Protein AF-A0A9D8HPS8-F1 (afdb_monomer_lite)

Structure (mmCIF, N/CA/C/O backbone):
data_AF-A0A9D8HPS8-F1
#
_entry.id   AF-A0A9D8HPS8-F1
#
loop_
_atom_site.group_PDB
_atom_site.id
_atom_site.type_symbol
_atom_site.label_atom_id
_atom_site.label_alt_id
_atom_site.label_comp_id
_atom_site.label_asym_id
_atom_site.label_entity_id
_atom_site.label_seq_id
_atom_site.pdbx_PDB_ins_code
_atom_site.Cartn_x
_atom_site.Cartn_y
_atom_site.Cartn_z
_atom_site.occupancy
_atom_site.B_iso_or_equiv
_atom_site.auth_seq_id
_atom_site.auth_comp_id
_atom_site.auth_asym_id
_atom_site.auth_atom_id
_atom_site.pdbx_PDB_model_num
ATOM 1 N N . MET A 1 1 ? -29.252 -0.744 13.640 1.00 41.72 1 MET A N 1
ATOM 2 C CA . MET A 1 1 ? -28.268 -0.245 14.627 1.00 41.72 1 MET A CA 1
ATOM 3 C C . MET A 1 1 ? -26.868 -0.519 14.096 1.00 41.72 1 MET A C 1
ATOM 5 O O . MET A 1 1 ? -26.460 -1.673 14.089 1.00 41.72 1 MET A O 1
ATOM 9 N N . LYS A 1 2 ? -26.146 0.490 13.589 1.00 48.22 2 LYS A N 1
ATOM 10 C CA . LYS A 1 2 ? -24.704 0.325 13.351 1.00 48.22 2 LYS A CA 1
ATOM 11 C C . LYS A 1 2 ? -24.051 0.310 14.731 1.00 48.22 2 LYS A C 1
ATOM 13 O O . LYS A 1 2 ? -24.255 1.256 15.484 1.00 48.22 2 LYS A O 1
ATOM 18 N N . LYS A 1 3 ? -23.348 -0.772 15.090 1.00 55.25 3 LYS A N 1
ATOM 19 C CA . LYS A 1 3 ? -22.430 -0.733 16.236 1.00 55.25 3 LYS A CA 1
ATOM 20 C C . LYS A 1 3 ? -21.542 0.490 16.013 1.00 55.25 3 LYS A C 1
ATOM 22 O O . LYS A 1 3 ? -20.964 0.602 14.932 1.00 55.25 3 LYS A O 1
ATOM 2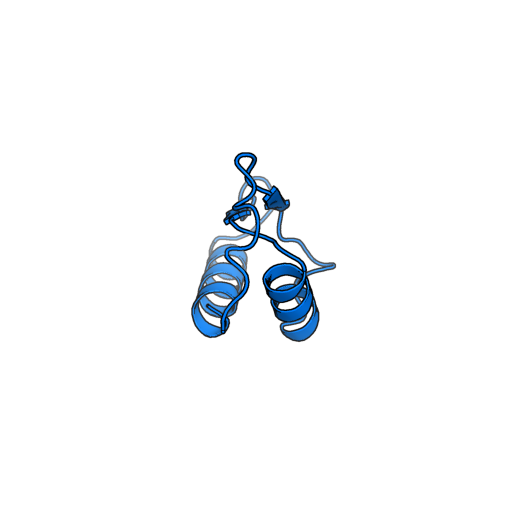7 N N . GLU A 1 4 ? -21.461 1.388 16.990 1.00 58.16 4 GLU A N 1
ATOM 28 C CA . GLU A 1 4 ? -20.332 2.310 17.108 1.00 58.16 4 GLU A CA 1
ATOM 29 C C . GLU A 1 4 ? -19.092 1.430 17.259 1.00 58.16 4 GLU A C 1
ATOM 31 O O . GLU A 1 4 ? -18.708 1.000 18.344 1.00 58.16 4 GLU A O 1
ATOM 36 N N . GLY A 1 5 ? -18.565 1.000 16.114 1.00 62.12 5 GLY A N 1
ATOM 37 C CA . GLY A 1 5 ? -17.353 0.222 16.042 1.00 62.12 5 GLY A CA 1
ATOM 38 C C . GLY A 1 5 ? -16.254 1.127 16.547 1.00 62.12 5 GLY A C 1
ATOM 39 O O . GLY A 1 5 ? -16.124 2.253 16.072 1.00 62.12 5 GLY A O 1
ATOM 40 N N . PHE A 1 6 ? -15.505 0.640 17.529 1.00 73.06 6 PHE A N 1
ATOM 41 C CA . PHE A 1 6 ? -14.279 1.262 17.993 1.00 73.06 6 PHE A CA 1
ATOM 42 C C . PHE A 1 6 ? -13.460 1.712 16.777 1.00 73.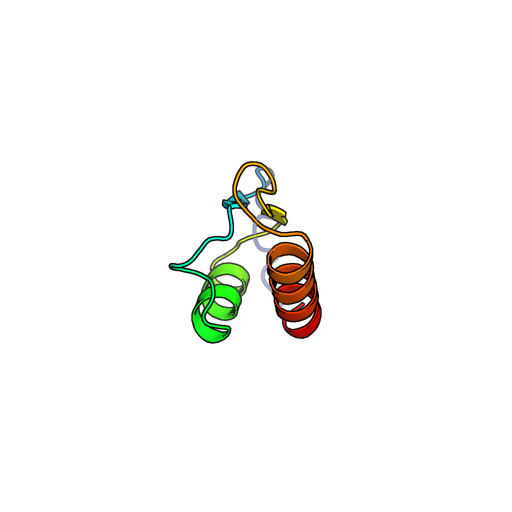06 6 PHE A C 1
ATOM 44 O O . PHE A 1 6 ? -12.887 0.883 16.066 1.00 73.06 6 PHE A O 1
ATOM 51 N N . LEU A 1 7 ? -13.471 3.017 16.487 1.00 80.00 7 LEU A N 1
ATOM 52 C CA . LEU A 1 7 ? -12.726 3.550 15.361 1.00 80.00 7 LEU A CA 1
ATOM 53 C C . LEU A 1 7 ? -11.258 3.406 15.737 1.00 80.00 7 LEU A C 1
ATOM 55 O O . LEU A 1 7 ? -10.786 4.027 16.696 1.00 80.00 7 LEU A O 1
ATOM 59 N N . ARG A 1 8 ? -10.544 2.531 15.030 1.00 87.81 8 ARG A N 1
ATOM 60 C CA . ARG A 1 8 ? -9.125 2.338 15.302 1.00 87.81 8 ARG A CA 1
ATOM 61 C C . ARG A 1 8 ? -8.411 3.684 15.159 1.00 87.81 8 ARG A C 1
ATOM 63 O O . ARG A 1 8 ? -8.600 4.403 14.180 1.00 87.81 8 ARG A O 1
ATOM 70 N N . LYS A 1 9 ? -7.599 4.032 16.155 1.00 91.56 9 LYS A N 1
ATOM 71 C CA . LYS A 1 9 ? -6.831 5.287 16.141 1.00 91.56 9 LYS A CA 1
ATOM 72 C C . LYS A 1 9 ? -5.619 5.198 15.211 1.00 91.56 9 LYS A C 1
ATOM 74 O O . LYS A 1 9 ? -5.220 6.197 14.622 1.00 91.56 9 LYS A O 1
ATOM 79 N N . THR A 1 10 ? -5.046 4.003 15.080 1.00 94.44 10 THR A N 1
ATOM 80 C CA . THR A 1 10 ? -3.874 3.743 14.239 1.00 94.44 10 THR A CA 1
ATOM 81 C C . THR A 1 10 ? -4.299 3.451 12.811 1.00 94.44 10 THR A C 1
ATOM 83 O O . THR A 1 10 ? -5.139 2.578 12.586 1.00 94.44 10 THR A O 1
ATOM 86 N N . LYS A 1 11 ? -3.684 4.150 11.854 1.00 95.81 11 LYS A N 1
ATOM 87 C CA . LYS A 1 11 ? -3.910 3.904 10.433 1.00 95.81 11 LYS A CA 1
ATOM 88 C C . LYS A 1 11 ? -3.016 2.795 9.882 1.00 95.81 11 LYS A C 1
ATOM 90 O O . LYS A 1 11 ? -1.876 2.661 10.321 1.00 95.81 11 LYS A O 1
ATOM 95 N N . ILE A 1 12 ? -3.504 2.047 8.892 1.00 96.94 12 ILE A N 1
ATOM 96 C CA . ILE A 1 12 ? -2.709 1.062 8.141 1.00 96.94 12 ILE A CA 1
ATOM 97 C C . ILE A 1 12 ? -2.361 1.619 6.765 1.00 96.94 12 ILE A C 1
ATOM 99 O O . ILE 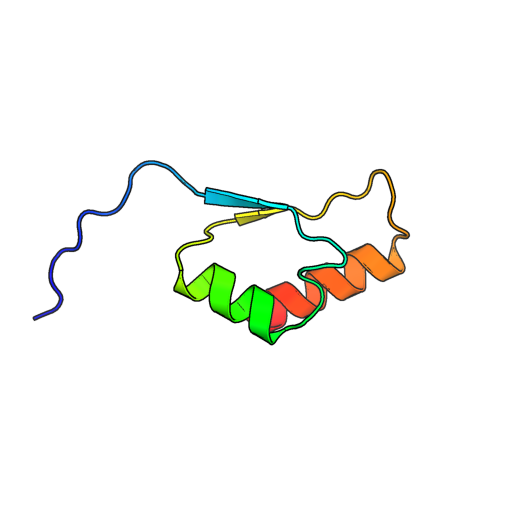A 1 12 ? -3.236 1.999 5.983 1.00 96.94 12 ILE A O 1
ATOM 103 N N . ILE A 1 13 ? -1.060 1.622 6.480 1.00 97.62 13 ILE A N 1
ATOM 104 C CA . ILE A 1 13 ? -0.487 2.016 5.198 1.00 97.62 13 ILE A CA 1
ATOM 105 C C . ILE A 1 13 ? 0.027 0.755 4.504 1.00 97.62 13 ILE A C 1
ATOM 107 O O . ILE A 1 13 ? 0.913 0.084 5.033 1.00 97.62 13 ILE A O 1
ATOM 111 N N . CYS A 1 14 ? -0.476 0.460 3.309 1.00 96.56 14 CYS A N 1
ATOM 112 C CA . CYS A 1 14 ? -0.002 -0.668 2.508 1.00 96.56 14 CYS A CA 1
ATOM 113 C C . CYS A 1 14 ? 0.800 -0.152 1.314 1.00 96.56 14 CYS A C 1
ATOM 115 O O . CYS A 1 14 ? 0.322 0.680 0.543 1.00 96.56 14 CYS A O 1
ATOM 117 N N . THR A 1 15 ? 2.026 -0.651 1.138 1.00 95.31 15 THR A N 1
ATOM 118 C CA . THR A 1 15 ? 2.824 -0.329 -0.054 1.00 95.31 15 THR A CA 1
ATOM 119 C C . THR A 1 15 ? 2.349 -1.183 -1.225 1.00 95.31 15 THR A C 1
ATOM 121 O O . THR A 1 15 ? 2.325 -2.409 -1.129 1.00 95.31 15 THR A O 1
ATOM 124 N N . THR A 1 16 ? 1.966 -0.549 -2.332 1.00 92.00 16 THR A N 1
ATOM 125 C CA . THR A 1 16 ? 1.494 -1.247 -3.531 1.00 92.00 16 THR A CA 1
ATOM 126 C C . THR A 1 16 ? 2.664 -1.685 -4.400 1.00 92.00 16 THR A C 1
ATOM 128 O O . THR A 1 16 ? 3.571 -0.894 -4.659 1.00 92.00 16 THR A O 1
ATOM 131 N N . GLY A 1 17 ? 2.621 -2.920 -4.889 1.00 88.75 17 GLY A N 1
ATOM 132 C CA . GLY A 1 17 ? 3.672 -3.522 -5.704 1.00 88.75 17 GLY A CA 1
ATOM 133 C C . GLY A 1 17 ? 3.105 -4.561 -6.673 1.00 88.75 17 GLY A C 1
ATOM 134 O O . GLY A 1 17 ? 1.893 -4.607 -6.878 1.00 88.75 17 GLY A O 1
ATOM 135 N N . PRO A 1 18 ? 3.951 -5.403 -7.289 1.00 88.25 18 PRO A N 1
ATOM 136 C CA . PRO A 1 18 ? 3.505 -6.422 -8.241 1.00 88.25 18 PRO A CA 1
ATOM 137 C C . PRO A 1 18 ? 2.461 -7.383 -7.656 1.00 88.25 18 PRO A C 1
ATOM 139 O O . PRO A 1 18 ? 1.452 -7.650 -8.302 1.00 88.25 18 PRO A O 1
ATOM 142 N N . ALA A 1 19 ? 2.641 -7.818 -6.405 1.00 87.31 19 ALA A N 1
ATOM 143 C CA . ALA A 1 19 ? 1.708 -8.720 -5.726 1.00 87.31 19 ALA A CA 1
ATOM 144 C C . ALA A 1 19 ? 0.308 -8.116 -5.507 1.00 87.31 19 ALA A C 1
ATOM 146 O O . ALA A 1 19 ? -0.665 -8.852 -5.444 1.00 87.31 19 ALA A O 1
ATOM 147 N N . SER A 1 20 ? 0.189 -6.789 -5.428 1.00 83.88 20 SER A N 1
ATOM 148 C CA . SER A 1 20 ? -1.080 -6.071 -5.254 1.00 83.88 20 SER A CA 1
ATOM 149 C C . SER A 1 20 ? -1.527 -5.344 -6.523 1.00 83.88 20 SER A C 1
ATOM 151 O O . SER A 1 20 ? -2.344 -4.437 -6.459 1.00 83.88 20 SER A O 1
ATOM 153 N N . SER A 1 21 ? -1.004 -5.725 -7.693 1.00 83.69 21 SER A N 1
ATOM 154 C CA . SER A 1 21 ? -1.414 -5.145 -8.982 1.00 83.69 21 SER A CA 1
ATOM 155 C C . SER A 1 21 ? -2.743 -5.702 -9.509 1.00 83.69 21 SER A C 1
ATOM 157 O O . SER A 1 21 ? -3.345 -5.110 -10.403 1.00 83.69 21 SER A O 1
ATOM 159 N N . ASN A 1 22 ? -3.222 -6.811 -8.937 1.00 92.69 22 ASN A N 1
ATOM 160 C CA . ASN A 1 22 ? -4.556 -7.337 -9.200 1.00 92.69 22 ASN A CA 1
ATOM 161 C C . ASN A 1 22 ? -5.609 -6.462 -8.484 1.00 92.69 22 ASN A C 1
ATOM 163 O O . ASN A 1 22 ? -5.531 -6.328 -7.260 1.00 92.69 22 ASN A O 1
ATOM 167 N N . PRO A 1 23 ? -6.611 -5.916 -9.202 1.00 94.38 23 PRO A N 1
ATOM 168 C CA . PRO A 1 23 ? -7.703 -5.146 -8.607 1.00 94.38 23 PRO A CA 1
ATOM 169 C C . PRO A 1 23 ? -8.379 -5.831 -7.411 1.00 94.38 23 PRO A C 1
ATOM 171 O O . PRO A 1 23 ? -8.621 -5.171 -6.407 1.00 94.38 23 PRO A O 1
ATOM 174 N N . ALA A 1 24 ? -8.610 -7.147 -7.486 1.00 95.69 24 ALA A N 1
ATOM 175 C CA . ALA A 1 24 ? -9.272 -7.902 -6.419 1.00 95.69 24 ALA A CA 1
ATOM 176 C C . ALA A 1 24 ? -8.461 -7.901 -5.112 1.00 95.69 24 ALA A C 1
ATOM 178 O O . ALA A 1 24 ? -9.019 -7.821 -4.027 1.00 95.69 24 ALA A O 1
ATOM 179 N N . ILE A 1 25 ? -7.126 -7.914 -5.210 1.00 95.31 25 ILE A N 1
ATOM 180 C CA . ILE A 1 25 ? -6.254 -7.869 -4.029 1.00 95.31 25 ILE A CA 1
ATOM 181 C C . ILE A 1 25 ? -6.317 -6.488 -3.370 1.00 95.31 25 ILE A C 1
ATOM 183 O O . ILE A 1 25 ? -6.302 -6.388 -2.148 1.00 95.31 25 ILE A O 1
ATOM 187 N N . ILE A 1 26 ? -6.384 -5.411 -4.157 1.00 95.19 26 ILE A N 1
ATOM 188 C CA . ILE A 1 26 ? -6.525 -4.056 -3.605 1.00 95.19 26 ILE A CA 1
ATOM 189 C C . ILE A 1 26 ? -7.882 -3.905 -2.917 1.00 95.19 26 ILE A C 1
ATOM 191 O O . ILE A 1 26 ? -7.938 -3.348 -1.825 1.00 95.19 26 ILE A O 1
ATOM 195 N N . GLU A 1 27 ? -8.950 -4.416 -3.527 1.00 96.12 27 GLU A N 1
ATOM 196 C CA . GLU A 1 27 ? -10.289 -4.424 -2.935 1.00 96.12 27 GLU A CA 1
ATOM 197 C C . GLU A 1 27 ? -10.306 -5.180 -1.600 1.00 96.12 27 GLU A C 1
ATOM 199 O O . GLU A 1 27 ? -10.729 -4.621 -0.587 1.00 96.12 27 GLU A O 1
ATOM 204 N N . ASP A 1 28 ? -9.724 -6.381 -1.555 1.00 96.31 28 ASP A N 1
ATOM 205 C CA . ASP A 1 28 ? -9.570 -7.140 -0.313 1.00 96.31 28 ASP A CA 1
ATOM 206 C C . ASP A 1 28 ? -8.775 -6.358 0.739 1.00 96.31 28 ASP A C 1
ATOM 208 O O . ASP A 1 28 ? -9.167 -6.323 1.906 1.00 96.31 28 ASP A O 1
ATOM 212 N N . LEU A 1 29 ? -7.685 -5.682 0.361 1.00 95.69 29 LEU A N 1
ATOM 213 C CA . LEU A 1 29 ? -6.917 -4.848 1.289 1.00 95.69 29 LEU A CA 1
ATOM 214 C C . LEU A 1 29 ? -7.759 -3.697 1.855 1.00 95.69 29 LEU A C 1
ATOM 216 O O . LEU A 1 29 ? -7.673 -3.432 3.053 1.00 95.69 29 LEU A O 1
ATOM 220 N N . ILE A 1 30 ? -8.574 -3.026 1.034 1.00 95.06 30 ILE A N 1
ATOM 221 C CA . ILE A 1 30 ? -9.486 -1.959 1.481 1.00 95.06 30 ILE A CA 1
ATOM 222 C C . ILE A 1 30 ? -10.498 -2.528 2.483 1.00 95.06 30 ILE A C 1
ATOM 224 O O . ILE A 1 30 ? -10.618 -2.013 3.596 1.00 95.06 30 ILE A O 1
ATOM 228 N N . LEU A 1 31 ? -11.176 -3.622 2.124 1.00 95.44 31 LEU A N 1
ATOM 229 C CA . LEU A 1 31 ? -12.206 -4.255 2.954 1.00 95.44 31 LEU A CA 1
ATOM 230 C C . LEU A 1 31 ? -11.653 -4.790 4.281 1.00 95.44 31 LEU A C 1
ATOM 232 O O . LEU A 1 31 ? -12.336 -4.738 5.303 1.00 95.44 31 LEU A O 1
ATOM 236 N N . ASN A 1 32 ? -10.399 -5.246 4.286 1.00 95.38 32 ASN A N 1
ATOM 237 C CA . ASN A 1 32 ? -9.703 -5.719 5.483 1.00 95.38 32 ASN A CA 1
ATOM 238 C C . ASN A 1 32 ? -8.989 -4.594 6.258 1.00 95.38 32 ASN A C 1
ATOM 240 O O . ASN A 1 32 ? -8.281 -4.854 7.234 1.00 95.38 32 ASN A O 1
ATOM 244 N N . GLY A 1 33 ? -9.206 -3.333 5.876 1.00 94.25 33 GLY A 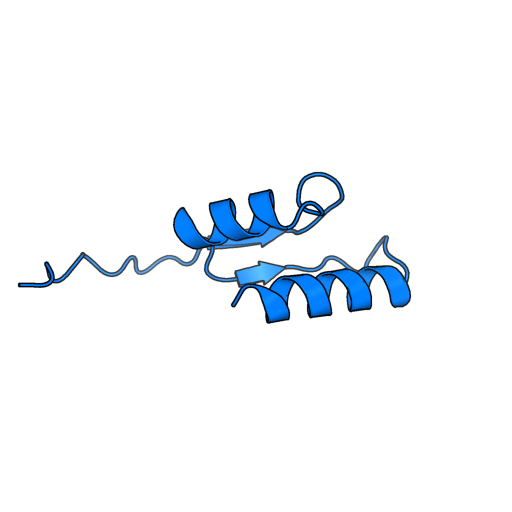N 1
ATOM 245 C CA . GLY A 1 33 ? -8.793 -2.174 6.656 1.00 94.25 33 GLY A CA 1
ATOM 246 C C . GLY A 1 33 ? -7.440 -1.598 6.260 1.00 94.25 33 GLY A C 1
ATOM 247 O O . GLY A 1 33 ? -6.654 -1.250 7.137 1.00 94.25 33 GLY A O 1
ATOM 248 N N . MET A 1 34 ? -7.138 -1.463 4.975 1.00 96.06 34 MET A N 1
ATOM 249 C CA . MET A 1 34 ? -6.154 -0.494 4.487 1.00 96.06 34 MET A CA 1
ATOM 250 C C . MET A 1 34 ? -6.775 0.911 4.510 1.00 96.06 34 MET A C 1
ATOM 252 O O . MET A 1 34 ? -7.850 1.100 3.953 1.00 96.06 34 MET A O 1
ATOM 256 N N . ASP A 1 35 ? -6.094 1.910 5.091 1.00 96.38 35 ASP A N 1
ATOM 257 C CA . ASP A 1 35 ? -6.560 3.311 5.006 1.00 96.38 35 ASP A CA 1
ATOM 258 C C . ASP A 1 35 ? -5.819 4.115 3.940 1.00 96.38 35 ASP A C 1
ATOM 260 O O . ASP A 1 35 ? -6.359 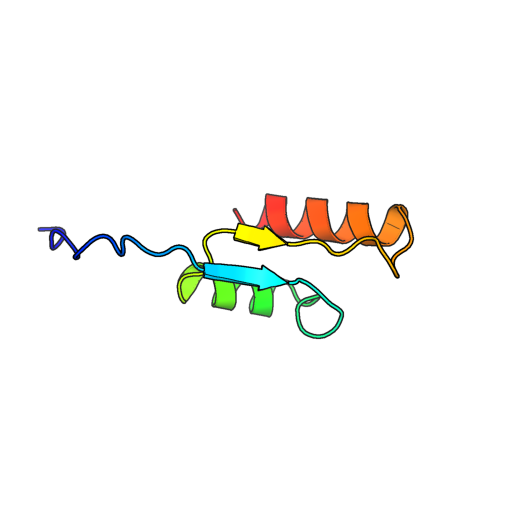5.072 3.390 1.00 96.38 35 ASP A O 1
ATOM 264 N N . VAL A 1 36 ? -4.541 3.794 3.709 1.00 96.69 36 VAL A N 1
ATOM 265 C CA . VAL A 1 36 ? -3.676 4.542 2.793 1.00 96.69 36 VAL A CA 1
ATOM 266 C C . VAL A 1 36 ? -2.913 3.568 1.911 1.00 96.69 36 VAL A C 1
ATOM 268 O O . VAL A 1 36 ? -2.159 2.723 2.396 1.00 96.69 36 VAL A O 1
ATOM 271 N N . ALA A 1 37 ? -3.057 3.735 0.602 1.00 95.94 37 ALA A N 1
ATOM 272 C CA . ALA A 1 37 ? -2.200 3.083 -0.372 1.00 95.94 37 ALA A CA 1
ATOM 273 C C . ALA A 1 37 ? -0.942 3.935 -0.601 1.00 95.94 37 ALA A C 1
ATOM 275 O O . ALA A 1 37 ? -1.025 5.111 -0.956 1.00 95.94 37 ALA A O 1
ATOM 276 N N . ARG A 1 38 ? 0.237 3.342 -0.411 1.00 96.56 38 ARG A N 1
ATOM 277 C CA . ARG A 1 38 ? 1.531 3.963 -0.715 1.00 96.56 38 ARG A CA 1
ATOM 278 C C . ARG A 1 38 ? 2.047 3.436 -2.050 1.00 96.56 38 ARG A C 1
ATOM 280 O O . ARG A 1 38 ? 2.385 2.260 -2.160 1.00 96.56 38 ARG A O 1
ATOM 287 N N . ILE A 1 39 ? 2.199 4.323 -3.028 1.00 94.25 39 ILE A N 1
ATOM 288 C CA . ILE A 1 39 ? 2.884 4.025 -4.290 1.00 94.25 39 ILE A CA 1
ATOM 289 C C . ILE A 1 39 ? 4.362 4.377 -4.110 1.00 94.25 39 ILE A C 1
ATOM 291 O O . ILE A 1 39 ? 4.695 5.523 -3.819 1.00 94.25 39 ILE A O 1
ATOM 295 N N . ASN A 1 40 ? 5.250 3.389 -4.232 1.00 92.62 40 ASN A N 1
ATOM 296 C CA . ASN A 1 40 ? 6.690 3.622 -4.163 1.00 92.62 40 ASN A CA 1
ATOM 297 C C . ASN A 1 40 ? 7.251 3.883 -5.568 1.00 92.62 40 ASN A C 1
ATOM 299 O O . ASN A 1 40 ? 7.248 2.976 -6.397 1.00 92.62 40 ASN A O 1
ATOM 303 N N . THR A 1 41 ? 7.746 5.098 -5.810 1.00 94.38 41 THR A N 1
ATOM 304 C CA . THR A 1 41 ? 8.281 5.528 -7.111 1.00 94.38 41 THR A CA 1
ATOM 305 C C . THR A 1 41 ? 9.781 5.307 -7.279 1.00 94.38 41 THR A C 1
ATOM 307 O O . THR A 1 41 ? 10.291 5.493 -8.377 1.00 94.38 41 THR A O 1
ATOM 310 N N . SER A 1 42 ? 10.504 4.860 -6.243 1.00 94.06 42 SER A N 1
ATOM 311 C CA . SER A 1 42 ? 11.962 4.658 -6.318 1.00 94.06 42 SER A CA 1
ATOM 312 C C . SER A 1 42 ? 12.401 3.636 -7.375 1.00 94.06 42 SER A C 1
ATOM 314 O O . SER A 1 42 ? 13.552 3.663 -7.798 1.00 94.06 42 SER A O 1
ATOM 316 N N . HIS A 1 43 ? 11.505 2.732 -7.788 1.00 89.25 43 HIS A N 1
ATOM 317 C CA . HIS A 1 43 ? 11.794 1.660 -8.749 1.00 89.25 43 HIS A CA 1
ATOM 318 C C . HIS A 1 43 ? 10.739 1.515 -9.854 1.00 89.25 43 HIS A C 1
ATOM 320 O O . HIS A 1 43 ? 10.749 0.514 -10.563 1.00 89.25 43 HIS A O 1
ATOM 326 N N . SER A 1 44 ? 9.801 2.456 -9.982 1.00 88.62 44 SER A N 1
ATOM 327 C CA . SER A 1 44 ? 8.750 2.384 -11.000 1.00 88.62 44 SER A CA 1
ATOM 328 C C . SER A 1 44 ? 8.924 3.473 -12.042 1.00 88.62 44 SER A C 1
ATOM 330 O O . SER A 1 44 ? 9.309 4.594 -11.713 1.00 88.62 44 SER A O 1
ATOM 332 N N . THR A 1 45 ? 8.528 3.176 -13.271 1.00 94.12 45 THR A N 1
ATOM 333 C CA . THR A 1 45 ? 8.306 4.216 -14.282 1.00 94.12 45 THR A CA 1
ATOM 334 C C . THR A 1 45 ? 7.106 5.094 -13.904 1.00 94.12 45 THR A C 1
ATOM 336 O O . THR A 1 45 ? 6.236 4.688 -13.124 1.00 94.12 45 THR A O 1
ATOM 339 N N . GLU A 1 46 ? 7.032 6.300 -14.470 1.00 94.75 46 GLU A N 1
ATOM 340 C CA . GLU A 1 46 ? 5.886 7.201 -14.287 1.00 94.75 46 GLU A CA 1
ATOM 341 C C . GLU A 1 46 ? 4.574 6.547 -14.753 1.00 94.75 46 GLU A C 1
ATOM 343 O O . GLU A 1 46 ? 3.562 6.597 -14.059 1.00 94.75 46 GLU A O 1
ATOM 348 N N . GLU A 1 47 ? 4.616 5.824 -15.871 1.00 95.12 47 GLU A N 1
ATOM 349 C CA . GLU A 1 47 ? 3.475 5.111 -16.458 1.00 95.12 47 GLU A CA 1
ATOM 350 C C . GLU A 1 47 ? 2.950 3.985 -15.557 1.00 95.12 47 GLU A C 1
ATOM 352 O O . GLU A 1 47 ? 1.748 3.725 -15.474 1.00 95.12 47 GLU A O 1
ATOM 357 N N . GLU A 1 48 ? 3.841 3.261 -14.881 1.00 92.69 48 GLU A N 1
ATOM 358 C CA . GLU A 1 48 ? 3.451 2.244 -13.907 1.00 92.69 48 GLU A CA 1
ATOM 359 C C . GLU A 1 48 ? 2.873 2.858 -12.629 1.00 92.69 48 GLU A C 1
ATOM 361 O O . GLU A 1 48 ? 1.933 2.300 -12.054 1.00 92.69 48 GLU A O 1
ATOM 366 N N . ALA A 1 49 ? 3.419 3.988 -12.174 1.00 93.56 49 ALA A N 1
ATOM 367 C CA . ALA A 1 49 ? 2.881 4.722 -11.034 1.00 93.56 49 ALA A CA 1
ATOM 368 C C . ALA A 1 49 ? 1.484 5.287 -11.347 1.00 93.56 49 ALA A C 1
ATOM 370 O O . ALA A 1 49 ? 0.566 5.110 -10.543 1.00 93.56 49 ALA A O 1
ATOM 371 N N . ASP A 1 50 ? 1.289 5.871 -12.532 1.00 94.81 50 ASP A N 1
ATOM 372 C CA . ASP A 1 50 ? 0.001 6.394 -12.999 1.00 94.81 50 ASP A CA 1
ATOM 373 C C . ASP A 1 50 ? -1.043 5.279 -13.156 1.00 94.81 50 ASP A C 1
ATOM 375 O O . ASP A 1 50 ? -2.166 5.397 -12.660 1.00 94.81 50 ASP A O 1
ATOM 379 N N . ARG A 1 51 ? -0.664 4.132 -13.741 1.00 93.44 51 ARG A N 1
ATOM 380 C CA . ARG A 1 51 ? -1.547 2.954 -13.806 1.00 93.44 51 ARG A CA 1
ATOM 381 C C . ARG A 1 51 ? -2.005 2.499 -12.422 1.00 93.44 51 ARG A C 1
ATOM 383 O O . ARG A 1 51 ? -3.196 2.244 -12.235 1.00 93.44 51 ARG A O 1
ATOM 390 N N . ARG A 1 52 ? -1.094 2.431 -11.443 1.00 92.69 52 ARG A N 1
ATOM 391 C CA . ARG A 1 52 ? -1.443 2.079 -10.054 1.00 92.69 52 ARG A CA 1
ATOM 392 C C . ARG A 1 52 ? -2.358 3.121 -9.419 1.00 92.69 52 ARG A C 1
ATOM 394 O O . ARG A 1 52 ? -3.354 2.746 -8.808 1.00 92.69 52 ARG A O 1
ATOM 401 N N . LEU A 1 53 ? -2.071 4.409 -9.601 1.00 94.81 53 LEU A N 1
ATOM 402 C CA . LEU A 1 53 ? -2.904 5.500 -9.095 1.00 94.81 53 LEU A CA 1
ATOM 403 C C . LEU A 1 53 ? -4.337 5.414 -9.634 1.00 94.81 53 LEU A C 1
ATOM 405 O O . LEU A 1 53 ? -5.290 5.494 -8.859 1.00 94.81 53 LEU A O 1
ATOM 409 N N . ARG A 1 54 ? -4.497 5.230 -10.951 1.00 95.31 54 ARG A N 1
ATOM 410 C CA . ARG A 1 54 ? -5.815 5.092 -11.589 1.00 95.31 54 ARG A CA 1
ATOM 411 C C . ARG A 1 54 ? -6.562 3.868 -11.086 1.00 95.31 54 ARG A C 1
ATOM 413 O O . ARG A 1 54 ? -7.759 3.962 -10.837 1.00 95.31 54 ARG A O 1
ATOM 420 N N . LEU A 1 55 ? -5.865 2.744 -10.923 1.00 93.81 55 LEU A N 1
ATOM 421 C CA . LEU A 1 55 ? -6.459 1.525 -10.388 1.00 93.81 55 LEU A CA 1
ATOM 422 C C . LEU A 1 55 ? -6.990 1.738 -8.965 1.00 93.81 55 LEU A C 1
ATOM 424 O O . LEU A 1 55 ? -8.154 1.443 -8.714 1.00 93.81 55 LEU A O 1
ATOM 428 N N . ILE A 1 56 ? -6.172 2.293 -8.065 1.00 94.62 56 ILE A N 1
ATOM 429 C CA . ILE A 1 56 ? -6.571 2.563 -6.674 1.00 94.62 56 ILE A CA 1
ATOM 430 C C . ILE A 1 56 ? -7.774 3.510 -6.645 1.00 94.62 56 ILE A C 1
ATOM 432 O O . ILE A 1 56 ? -8.773 3.191 -6.013 1.00 94.62 56 ILE A O 1
ATOM 436 N N . ARG A 1 57 ? -7.726 4.620 -7.397 1.00 95.06 57 ARG A N 1
ATOM 437 C CA . ARG A 1 57 ? -8.834 5.589 -7.490 1.00 95.06 57 ARG A CA 1
ATOM 438 C C . ARG A 1 57 ? -10.126 5.010 -8.062 1.00 95.06 57 ARG A C 1
ATOM 440 O O . ARG A 1 57 ? -11.180 5.581 -7.836 1.00 95.06 57 ARG A O 1
ATOM 447 N N . ARG A 1 58 ? -10.059 3.933 -8.848 1.00 96.12 58 ARG A N 1
ATOM 448 C CA . ARG A 1 58 ? -11.254 3.261 -9.378 1.00 96.12 58 ARG A CA 1
ATOM 449 C C . ARG A 1 58 ? -11.960 2.413 -8.315 1.00 96.12 58 ARG A C 1
ATOM 451 O O . ARG A 1 58 ? -13.139 2.127 -8.476 1.00 96.12 58 ARG A O 1
ATOM 458 N N . LEU A 1 59 ? -11.228 1.960 -7.297 1.00 93.50 59 LEU A N 1
ATOM 459 C CA . LEU A 1 59 ? -11.708 1.036 -6.263 1.00 93.50 59 LEU A CA 1
ATOM 460 C C . LEU A 1 59 ? -12.109 1.742 -4.956 1.00 93.50 59 LEU A C 1
ATOM 462 O O . LEU A 1 59 ? -12.683 1.100 -4.081 1.00 93.50 59 LEU A O 1
ATOM 466 N N . THR A 1 60 ? -11.791 3.032 -4.819 1.00 83.25 60 THR A N 1
ATOM 467 C CA . THR A 1 60 ? -12.118 3.892 -3.666 1.00 83.25 60 THR A CA 1
ATOM 468 C C . THR A 1 60 ? 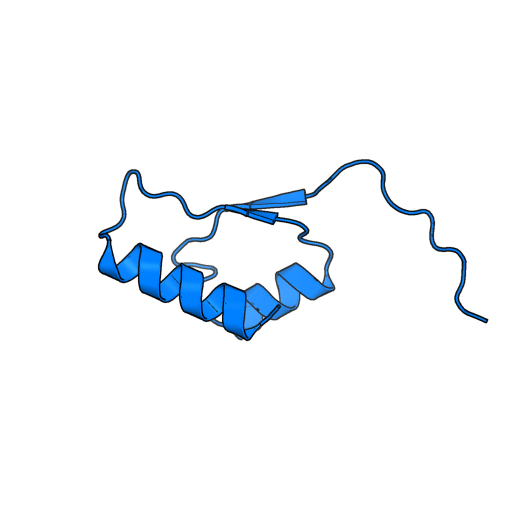-13.153 4.934 -4.045 1.00 83.25 60 THR A C 1
ATOM 470 O O . THR A 1 60 ? -14.097 5.140 -3.257 1.00 83.25 60 THR A O 1
#

Secondary structure (DSSP, 8-state):
--------SS--EEEE-GGG-SHHHHHHHHHTT--EEEE--TT--HHHHHHHHHHHHHH-

Radius of gyration: 13.47 Å; chains: 1; bounding box: 40×16×34 Å

Sequence (60 aa):
MKKEGFLRKTKIICTTGPASSNPAIIEDLILNGMDVARINTSHSTEEEADRRLRLIRRLT

Foldseek 3Di:
DPPPPPDDPDAAEDEDDPVCLDLVSLLVCVVVGHPHYHYDPPPDDPVVSVSVVVSNVVND

pLDDT: mean 89.54, std 12.05, range [41.72, 97.62]